Protein AF-A0AAV7MLP2-F1 (afdb_monomer_lite)

Radius of gyration: 14.04 Å; chains: 1; bounding box: 45×15×27 Å

InterPro domains:
  IPR028002 Myb/SANT-like DNA-binding domain 5 [PF13873] (8-71)

pLDDT: mean 76.19, std 16.44, range [33.09, 92.38]

Organism: Pleurodeles waltl (NCBI:txid8319)

Structure (mmCIF, N/CA/C/O backbone):
data_AF-A0AAV7MLP2-F1
#
_entry.id   AF-A0AAV7MLP2-F1
#
loop_
_atom_site.group_PDB
_atom_site.id
_atom_site.type_symbol
_atom_site.label_atom_id
_atom_site.label_alt_id
_atom_site.label_comp_id
_atom_site.label_asym_id
_atom_site.label_entity_id
_atom_site.label_seq_id
_atom_site.pdbx_PDB_ins_code
_atom_site.Cartn_x
_atom_site.Cartn_y
_atom_site.Cartn_z
_atom_site.occupancy
_atom_site.B_iso_or_equiv
_atom_site.auth_seq_id
_atom_site.auth_comp_id
_atom_site.auth_asym_id
_atom_site.auth_atom_id
_atom_site.pdbx_PDB_model_num
ATOM 1 N N . MET A 1 1 ? 30.473 -8.750 -14.877 1.00 35.53 1 MET A N 1
ATOM 2 C CA . MET A 1 1 ? 29.076 -8.493 -14.461 1.00 35.53 1 MET A CA 1
ATOM 3 C C . MET A 1 1 ? 29.088 -7.915 -13.051 1.00 35.53 1 MET A C 1
ATOM 5 O O . MET A 1 1 ? 29.176 -8.665 -12.087 1.00 35.53 1 MET A O 1
ATOM 9 N N . ALA A 1 2 ? 29.137 -6.586 -12.931 1.00 33.09 2 ALA A N 1
ATOM 10 C CA . ALA A 1 2 ? 29.267 -5.906 -11.644 1.00 33.09 2 ALA A CA 1
ATOM 11 C C . ALA A 1 2 ? 27.906 -5.835 -10.934 1.00 33.09 2 ALA A C 1
ATOM 13 O O . ALA A 1 2 ? 26.934 -5.333 -11.491 1.00 33.09 2 ALA A O 1
ATOM 14 N N . ARG A 1 3 ? 27.839 -6.350 -9.702 1.00 42.97 3 ARG A N 1
ATOM 15 C CA . ARG A 1 3 ? 26.714 -6.125 -8.788 1.00 42.97 3 ARG A CA 1
ATOM 16 C C . ARG A 1 3 ? 26.884 -4.732 -8.187 1.00 42.97 3 ARG A C 1
ATOM 18 O O . ARG A 1 3 ? 27.751 -4.541 -7.339 1.00 42.97 3 ARG A O 1
ATOM 25 N N . VAL A 1 4 ? 26.080 -3.769 -8.632 1.00 41.97 4 VAL A N 1
ATOM 26 C CA . VAL A 1 4 ? 26.018 -2.443 -8.006 1.00 41.97 4 VAL A CA 1
ATOM 27 C C . VAL A 1 4 ? 25.157 -2.553 -6.750 1.00 41.97 4 VAL A C 1
ATOM 29 O O . VAL A 1 4 ? 23.932 -2.472 -6.774 1.00 41.97 4 VAL A O 1
ATOM 32 N N . SER A 1 5 ? 25.831 -2.806 -5.634 1.00 50.69 5 SER A N 1
ATOM 33 C CA . SER A 1 5 ? 25.295 -2.649 -4.286 1.00 50.69 5 SER A CA 1
ATOM 34 C C . SER A 1 5 ? 25.373 -1.164 -3.924 1.00 50.69 5 SER A C 1
ATOM 36 O O . SER A 1 5 ? 26.449 -0.691 -3.575 1.00 50.69 5 SER A O 1
ATOM 38 N N . GLY A 1 6 ? 24.274 -0.409 -4.023 1.00 39.94 6 GLY A N 1
ATOM 39 C CA . GLY A 1 6 ? 24.297 0.989 -3.568 1.00 39.94 6 GLY A CA 1
ATOM 40 C C . GLY A 1 6 ? 23.107 1.883 -3.908 1.00 39.94 6 GLY A C 1
ATOM 41 O O . GLY A 1 6 ? 22.961 2.929 -3.283 1.00 39.94 6 GLY A O 1
ATOM 42 N N . GLU A 1 7 ? 22.224 1.512 -4.832 1.00 40.12 7 GLU A N 1
ATOM 43 C CA . GLU A 1 7 ? 21.119 2.403 -5.192 1.00 40.12 7 GLU A CA 1
ATOM 44 C C . GLU A 1 7 ? 19.912 2.188 -4.272 1.00 40.12 7 GLU A C 1
ATOM 46 O O . GLU A 1 7 ? 19.347 1.093 -4.165 1.00 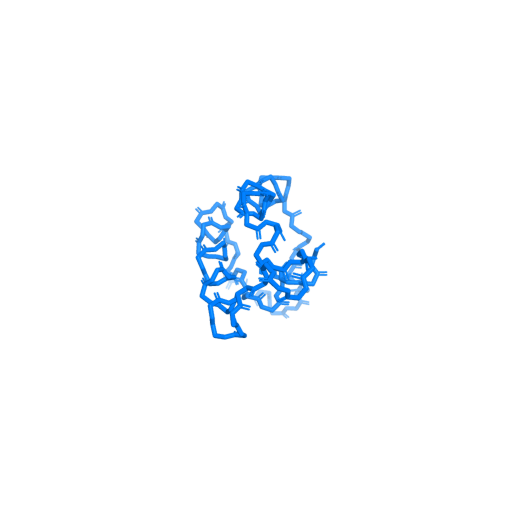40.12 7 GLU A O 1
ATOM 51 N N . ARG A 1 8 ? 19.508 3.268 -3.582 1.00 48.03 8 ARG A N 1
ATOM 52 C CA . ARG A 1 8 ? 18.147 3.432 -3.047 1.00 48.03 8 ARG A CA 1
ATOM 53 C C . ARG A 1 8 ? 17.202 2.888 -4.112 1.00 48.03 8 ARG A C 1
ATOM 55 O O . ARG A 1 8 ? 17.296 3.335 -5.249 1.00 48.03 8 ARG A O 1
ATOM 62 N N . ALA A 1 9 ? 16.347 1.925 -3.749 1.00 52.75 9 ALA A N 1
ATOM 63 C CA . ALA A 1 9 ? 15.398 1.340 -4.694 1.00 52.75 9 ALA A CA 1
ATOM 64 C C . ALA A 1 9 ? 14.795 2.471 -5.544 1.00 52.75 9 ALA A C 1
ATOM 66 O O . ALA A 1 9 ? 14.338 3.446 -4.932 1.00 52.75 9 ALA A O 1
ATOM 67 N N . PRO A 1 10 ? 14.852 2.384 -6.887 1.00 64.75 10 PRO A N 1
ATOM 68 C CA . PRO A 1 10 ? 14.438 3.477 -7.759 1.00 64.75 10 PRO A CA 1
ATOM 69 C C . PRO A 1 10 ? 13.035 3.933 -7.367 1.00 64.75 10 PRO A C 1
ATOM 71 O O . PRO A 1 10 ? 12.267 3.149 -6.801 1.00 64.75 10 PRO A O 1
ATOM 74 N N . SER A 1 11 ? 12.681 5.194 -7.602 1.00 68.44 11 SER A N 1
ATOM 75 C CA . SER A 1 11 ? 11.296 5.650 -7.414 1.00 68.44 11 SER A CA 1
ATOM 76 C C . SER A 1 11 ? 10.323 4.661 -8.073 1.00 68.44 11 SER A C 1
ATOM 78 O O . SER A 1 11 ? 10.698 3.991 -9.035 1.00 68.44 11 SER A O 1
ATOM 80 N N . PHE A 1 12 ? 9.120 4.488 -7.512 1.00 66.00 12 PHE A N 1
ATOM 81 C CA . PHE A 1 12 ? 8.107 3.653 -8.168 1.00 66.00 12 PHE A CA 1
ATOM 82 C C . PHE A 1 12 ? 7.936 4.140 -9.612 1.00 66.00 12 PHE A C 1
ATOM 84 O O . PHE A 1 12 ? 7.822 5.352 -9.819 1.00 66.00 12 PHE A O 1
ATOM 91 N N . SER A 1 13 ? 7.967 3.226 -10.584 1.00 76.06 13 SER A N 1
ATOM 92 C CA . SER A 1 13 ? 7.613 3.574 -11.961 1.00 76.06 13 SER A CA 1
ATOM 93 C C . SER A 1 13 ? 6.147 4.011 -12.025 1.00 76.06 13 SER A C 1
ATOM 95 O O . SER A 1 13 ? 5.369 3.747 -11.105 1.00 76.06 13 SER A O 1
ATOM 97 N N . THR A 1 14 ? 5.755 4.677 -13.111 1.00 79.12 14 THR A N 1
ATOM 98 C CA . THR A 1 14 ? 4.351 5.049 -13.342 1.00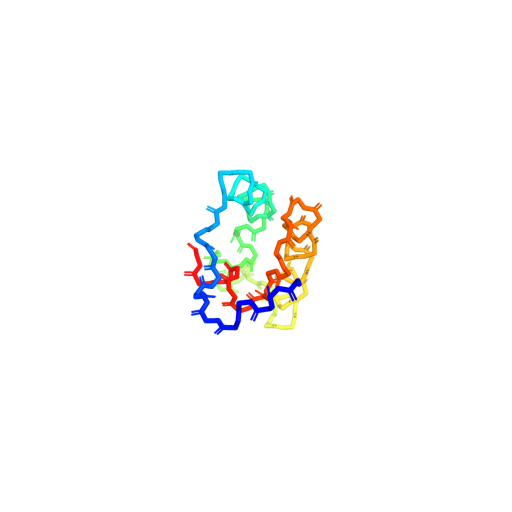 79.12 14 THR A CA 1
ATOM 99 C C . THR A 1 14 ? 3.442 3.818 -13.297 1.00 79.12 14 THR A C 1
ATOM 101 O O . THR A 1 14 ? 2.436 3.839 -12.603 1.00 79.12 14 THR A O 1
ATOM 104 N N . GLU A 1 15 ? 3.862 2.703 -13.899 1.00 80.50 15 GLU A N 1
ATOM 105 C CA . GLU A 1 15 ? 3.122 1.433 -13.873 1.00 80.50 15 GLU A CA 1
ATOM 106 C C . GLU A 1 15 ? 3.033 0.824 -12.462 1.00 80.50 15 GLU A C 1
ATOM 108 O O . GLU A 1 15 ? 1.982 0.334 -12.047 1.00 80.50 15 GLU A O 1
ATOM 113 N N . GLU A 1 16 ? 4.122 0.876 -11.682 1.00 76.25 16 GLU A N 1
ATOM 114 C CA . GLU A 1 16 ? 4.108 0.415 -10.289 1.00 76.25 16 GLU A CA 1
ATOM 115 C C . GLU A 1 16 ? 3.174 1.284 -9.421 1.00 76.25 16 GLU A C 1
ATOM 117 O O . GLU A 1 16 ? 2.564 0.765 -8.485 1.00 76.25 16 GLU A O 1
ATOM 122 N N . LEU A 1 17 ? 3.061 2.588 -9.710 1.00 81.69 17 LEU A N 1
ATOM 123 C CA . LEU A 1 17 ? 2.145 3.515 -9.032 1.00 81.69 17 LEU A CA 1
ATOM 124 C C . LEU A 1 17 ? 0.690 3.281 -9.429 1.00 81.69 17 LEU A C 1
ATOM 126 O O . LEU A 1 17 ? -0.161 3.209 -8.548 1.00 81.69 17 LEU A O 1
ATOM 130 N N . GLU A 1 18 ? 0.403 3.134 -10.718 1.00 85.75 18 GLU A N 1
ATOM 131 C CA . GLU A 1 18 ? -0.944 2.833 -11.210 1.00 85.75 18 GLU A CA 1
ATOM 132 C C . GLU A 1 18 ? -1.454 1.534 -10.593 1.00 85.75 18 GLU A C 1
ATOM 134 O O . GLU A 1 18 ? -2.541 1.506 -10.023 1.00 85.75 18 GLU A O 1
ATOM 139 N N . LYS A 1 19 ? -0.622 0.487 -10.551 1.00 85.38 19 LYS A N 1
ATOM 140 C CA . LYS A 1 19 ? -1.028 -0.780 -9.937 1.00 85.38 19 LYS A CA 1
ATOM 141 C C . LYS A 1 19 ? -1.182 -0.710 -8.425 1.00 85.38 19 LYS A C 1
ATOM 143 O O . LYS A 1 19 ? -2.049 -1.371 -7.853 1.00 85.38 19 LYS A O 1
ATOM 148 N N . LEU A 1 20 ? -0.351 0.099 -7.766 1.00 85.44 20 LEU A N 1
ATOM 149 C CA . LEU A 1 20 ? -0.531 0.415 -6.354 1.00 85.44 20 LEU A CA 1
ATOM 150 C C . LEU A 1 20 ? -1.900 1.078 -6.136 1.00 85.44 20 LEU A C 1
ATOM 152 O O . LEU A 1 20 ? -2.626 0.672 -5.232 1.00 85.44 20 LEU A O 1
ATOM 156 N N . MET A 1 21 ? -2.272 2.053 -6.970 1.00 86.88 21 MET A N 1
ATOM 157 C CA . MET A 1 21 ? -3.562 2.738 -6.884 1.00 86.88 21 MET A CA 1
ATOM 158 C C . MET A 1 21 ? -4.739 1.810 -7.199 1.00 86.88 21 MET A C 1
ATOM 160 O O . MET A 1 21 ? -5.693 1.806 -6.426 1.00 86.88 21 MET A O 1
ATOM 164 N N . ASP A 1 22 ? -4.649 0.966 -8.227 1.00 88.88 22 ASP A N 1
ATOM 165 C CA . ASP A 1 22 ? -5.668 -0.041 -8.560 1.00 88.88 22 ASP A CA 1
ATOM 166 C C . ASP A 1 22 ? -5.951 -0.990 -7.391 1.00 88.88 22 ASP A C 1
ATOM 168 O O . ASP A 1 22 ? -7.095 -1.374 -7.150 1.00 88.88 22 ASP A O 1
ATOM 172 N N . GLY A 1 23 ? -4.912 -1.370 -6.642 1.00 87.81 23 GLY A N 1
ATOM 173 C CA . GLY A 1 23 ? -5.051 -2.235 -5.474 1.00 87.81 23 GLY A CA 1
ATOM 174 C C . GLY A 1 23 ? -5.570 -1.503 -4.232 1.00 87.81 23 GLY A C 1
ATOM 175 O O . GLY A 1 23 ? -6.334 -2.076 -3.449 1.00 87.81 23 GLY A O 1
ATOM 176 N N . VAL A 1 24 ? -5.164 -0.244 -4.035 1.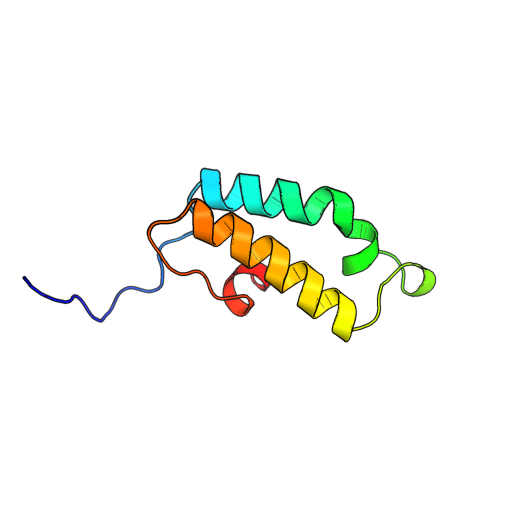00 89.62 24 VAL A N 1
ATOM 177 C CA . VAL A 1 24 ? -5.518 0.562 -2.854 1.00 89.62 24 VAL A CA 1
ATOM 178 C C . VAL A 1 24 ? -6.916 1.163 -2.970 1.00 89.62 24 VAL A C 1
ATOM 180 O O . VAL A 1 24 ? -7.636 1.160 -1.974 1.00 89.62 24 VAL A O 1
ATOM 183 N N . LEU A 1 25 ? -7.323 1.658 -4.141 1.00 90.44 25 LEU A N 1
ATOM 184 C CA . LEU A 1 25 ? -8.597 2.360 -4.342 1.00 90.44 25 LEU A CA 1
ATOM 185 C C . LEU A 1 25 ? -9.817 1.543 -3.874 1.00 90.44 25 LEU A C 1
ATOM 187 O O . LEU A 1 25 ? -10.586 2.066 -3.064 1.00 90.44 25 LEU A O 1
ATOM 191 N N . PRO A 1 26 ? -9.979 0.258 -4.251 1.00 92.38 26 PRO A N 1
ATOM 192 C CA . PRO A 1 26 ? -11.107 -0.558 -3.794 1.00 92.38 26 PRO A CA 1
ATOM 193 C C . PRO A 1 26 ? -11.069 -0.849 -2.289 1.00 92.38 26 PRO A C 1
ATOM 195 O O . PRO A 1 26 ? -12.085 -1.170 -1.679 1.00 92.38 26 PRO A O 1
ATOM 198 N N . GLN A 1 27 ? -9.885 -0.755 -1.680 1.00 90.69 27 GLN A N 1
ATOM 199 C CA . GLN A 1 27 ? -9.620 -1.139 -0.293 1.00 90.69 27 GLN A CA 1
ATOM 200 C C . GLN A 1 27 ? -9.425 0.082 0.613 1.00 90.69 27 GLN A C 1
ATOM 202 O O . GLN A 1 27 ? -9.142 -0.063 1.805 1.00 90.69 27 GLN A O 1
ATOM 207 N N . TYR A 1 28 ? -9.598 1.291 0.071 1.00 90.00 28 TYR A N 1
ATOM 208 C CA . TYR A 1 28 ? -9.263 2.538 0.745 1.00 90.00 28 TYR A CA 1
ATOM 209 C C . TYR A 1 28 ? -10.034 2.691 2.054 1.00 90.00 28 TYR A C 1
ATOM 211 O O . TYR A 1 28 ? -9.442 2.969 3.093 1.00 90.00 28 TYR A O 1
ATOM 219 N N . THR A 1 29 ? -11.340 2.415 2.049 1.00 90.25 29 THR A N 1
ATOM 220 C CA . THR A 1 29 ? -12.175 2.480 3.258 1.00 90.25 29 THR A CA 1
ATOM 221 C C . THR A 1 29 ? -11.746 1.461 4.318 1.00 90.25 29 THR A C 1
ATOM 223 O O . THR A 1 29 ? -11.750 1.776 5.504 1.00 90.25 29 THR A O 1
ATOM 226 N N . LEU A 1 30 ? -11.298 0.270 3.913 1.00 90.19 30 LEU A N 1
ATOM 227 C CA . LEU A 1 30 ? -10.841 -0.778 4.834 1.00 90.19 30 LEU A CA 1
ATOM 228 C C . LEU A 1 30 ? -9.478 -0.441 5.462 1.00 90.19 30 LEU A C 1
ATOM 230 O O . LEU A 1 30 ? -9.191 -0.809 6.606 1.00 90.19 30 LEU A O 1
ATOM 234 N N . LEU A 1 31 ? -8.624 0.260 4.715 1.00 89.69 31 LEU A N 1
ATOM 235 C CA . LEU A 1 31 ? -7.286 0.656 5.148 1.00 89.69 31 LEU A CA 1
ATOM 236 C C . LEU A 1 31 ? -7.287 1.958 5.962 1.00 89.69 31 LEU A C 1
ATOM 238 O O . LEU A 1 31 ? -6.621 2.022 7.004 1.00 89.69 31 LEU A O 1
ATOM 242 N N . TYR A 1 32 ? -8.040 2.954 5.494 1.00 89.25 32 TYR A N 1
ATOM 243 C CA . TYR A 1 32 ? -7.966 4.365 5.888 1.00 89.25 32 TYR A CA 1
ATOM 244 C C . TYR A 1 32 ? -9.326 5.012 6.189 1.00 89.25 32 TYR A C 1
ATOM 246 O O . TYR A 1 32 ? -9.366 6.189 6.540 1.00 89.25 32 TYR A O 1
ATOM 254 N N . GLY A 1 33 ? -10.437 4.282 6.056 1.00 88.31 33 GLY A N 1
ATOM 255 C CA . GLY A 1 33 ? -11.767 4.780 6.412 1.00 88.31 33 GLY A CA 1
ATOM 256 C C . GLY A 1 33 ? -11.938 4.993 7.920 1.00 88.31 33 GLY A C 1
ATOM 257 O O . GLY A 1 33 ? -10.987 4.836 8.684 1.00 88.31 33 GLY A O 1
ATOM 258 N N . PRO A 1 34 ? -13.136 5.359 8.389 1.00 90.50 34 PRO A N 1
ATOM 259 C CA . PRO A 1 34 ? -13.381 5.537 9.817 1.00 90.50 34 PRO A CA 1
ATOM 260 C C . PRO A 1 34 ? -13.219 4.207 10.593 1.00 90.50 34 PRO A C 1
ATOM 262 O O . PRO A 1 34 ? -13.328 3.136 9.989 1.00 90.50 34 PRO A O 1
ATOM 265 N N . PRO A 1 35 ? -12.891 4.239 11.903 1.00 88.25 35 PRO A N 1
ATOM 266 C CA . PRO A 1 35 ? -12.467 3.054 12.665 1.00 88.25 35 PRO A CA 1
ATOM 267 C C . PRO A 1 35 ? -13.454 1.879 12.650 1.00 88.25 35 PRO A C 1
ATOM 269 O O . PRO A 1 35 ? -13.028 0.730 12.688 1.00 88.25 35 PRO A O 1
ATOM 272 N N . ASP A 1 36 ? -14.750 2.166 12.550 1.00 90.12 36 ASP A N 1
ATOM 273 C CA . ASP A 1 36 ? -15.857 1.209 12.438 1.00 90.12 36 ASP A CA 1
ATOM 274 C C . ASP A 1 36 ? -15.871 0.438 11.107 1.00 90.12 36 ASP A C 1
ATOM 276 O O . ASP A 1 36 ? -16.422 -0.658 11.028 1.00 90.12 36 ASP A O 1
ATOM 280 N N . LYS A 1 37 ? -15.242 0.989 10.064 1.00 87.12 37 LYS A N 1
ATOM 281 C CA . LYS A 1 37 ? -15.129 0.388 8.725 1.00 87.12 37 LYS A CA 1
ATOM 282 C C . LYS A 1 37 ? -13.736 -0.161 8.428 1.00 87.12 37 LYS A C 1
ATOM 284 O O . LYS A 1 37 ? -13.526 -0.760 7.372 1.00 87.12 37 LYS A O 1
ATOM 289 N N . GLN A 1 38 ? -12.774 0.053 9.326 1.00 91.62 38 GLN A N 1
ATOM 290 C CA . GLN A 1 38 ? -11.418 -0.451 9.157 1.00 91.62 38 GLN A CA 1
ATOM 291 C C . GLN A 1 38 ? -11.336 -1.932 9.509 1.00 91.62 38 GLN A C 1
ATOM 293 O O . GLN A 1 38 ? -11.868 -2.398 10.514 1.00 91.62 38 GLN A O 1
ATOM 298 N N . VAL A 1 39 ? -10.573 -2.669 8.709 1.00 91.06 39 VAL A N 1
ATOM 299 C CA . VAL A 1 39 ? -10.248 -4.058 9.031 1.00 91.06 39 VAL A CA 1
ATOM 300 C C . VAL A 1 39 ? -9.178 -4.127 10.121 1.00 91.06 39 VAL A C 1
ATOM 302 O O . VAL A 1 39 ? -8.423 -3.175 10.355 1.00 91.06 39 VAL A O 1
ATOM 305 N N . SER A 1 40 ? -9.074 -5.286 10.771 1.00 92.00 40 SER A N 1
ATOM 306 C CA . SER A 1 40 ? -8.070 -5.524 11.808 1.00 92.00 40 SER A CA 1
ATOM 307 C C . SER A 1 40 ? -6.644 -5.297 11.291 1.00 92.00 40 SER A C 1
ATOM 309 O O . SER A 1 40 ? -6.346 -5.429 10.101 1.00 92.00 40 SER A O 1
ATOM 311 N N . ALA A 1 41 ? -5.705 -5.023 12.200 1.00 88.50 41 ALA A N 1
ATOM 312 C CA . ALA A 1 41 ? -4.300 -4.829 11.840 1.00 88.50 41 ALA A CA 1
ATOM 313 C C . ALA A 1 41 ? -3.686 -6.033 11.093 1.00 88.50 41 ALA A C 1
ATOM 315 O O . ALA A 1 41 ? -2.751 -5.852 10.311 1.00 88.50 41 ALA A O 1
ATOM 316 N N . HIS A 1 42 ? -4.197 -7.249 11.322 1.00 91.38 42 HIS A N 1
ATOM 317 C CA . HIS A 1 42 ? -3.781 -8.445 10.590 1.00 91.38 42 HIS A CA 1
ATOM 318 C C . HIS A 1 42 ? -4.267 -8.404 9.137 1.00 91.38 42 HIS A C 1
ATOM 320 O O . HIS A 1 42 ? -3.453 -8.463 8.221 1.00 91.38 42 HIS A O 1
ATOM 326 N N . GLN A 1 43 ? -5.561 -8.154 8.931 1.00 89.56 43 GLN 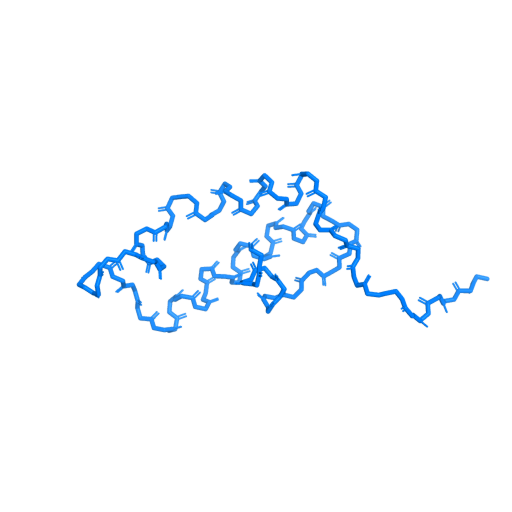A N 1
ATOM 327 C CA . GLN A 1 43 ? -6.157 -8.030 7.599 1.00 89.56 43 GLN A CA 1
ATOM 328 C C . GLN A 1 43 ? -5.516 -6.895 6.792 1.00 89.56 43 GLN A C 1
ATOM 330 O O . GLN A 1 43 ? -5.199 -7.084 5.622 1.00 89.56 43 GLN A O 1
ATOM 335 N N . LYS A 1 44 ? -5.197 -5.752 7.419 1.00 88.81 44 LYS A N 1
ATOM 336 C CA . LYS A 1 44 ? -4.436 -4.684 6.748 1.00 88.81 44 LYS A CA 1
ATOM 337 C C . LYS A 1 44 ? -3.084 -5.179 6.233 1.00 88.81 44 LYS A C 1
ATOM 339 O O . LYS A 1 44 ? -2.672 -4.806 5.139 1.00 88.81 44 LYS A O 1
ATOM 344 N N . LYS A 1 45 ? -2.365 -6.006 7.004 1.00 88.94 45 LYS A N 1
ATOM 345 C CA . LYS A 1 45 ? -1.080 -6.571 6.553 1.00 88.94 45 LYS A CA 1
ATOM 346 C C . LYS A 1 45 ? -1.269 -7.476 5.340 1.00 88.94 45 LYS A C 1
ATOM 348 O O . LYS A 1 45 ? -0.426 -7.419 4.447 1.00 88.94 45 LYS A O 1
ATOM 353 N N . ASP A 1 46 ? -2.333 -8.270 5.302 1.00 91.50 46 ASP A N 1
ATOM 354 C CA . ASP A 1 46 ? -2.613 -9.175 4.184 1.00 91.50 46 ASP A CA 1
ATOM 355 C C . ASP A 1 46 ? -3.013 -8.423 2.917 1.00 91.50 46 ASP A C 1
ATOM 357 O O . ASP A 1 46 ? -2.456 -8.702 1.856 1.00 91.50 46 ASP A O 1
ATOM 361 N N . ILE A 1 47 ? -3.839 -7.383 3.046 1.00 90.62 47 ILE A N 1
ATOM 362 C CA . ILE A 1 47 ? -4.141 -6.433 1.967 1.00 90.62 47 ILE A CA 1
ATOM 363 C C . ILE A 1 47 ? -2.843 -5.872 1.370 1.00 90.62 47 ILE A C 1
ATOM 365 O O . ILE A 1 47 ? -2.592 -5.978 0.170 1.00 90.62 47 ILE A O 1
ATOM 369 N N . TRP A 1 48 ? -1.947 -5.358 2.216 1.00 88.81 48 TRP A N 1
ATOM 370 C CA . TRP A 1 48 ? -0.666 -4.820 1.757 1.00 88.81 48 TRP A CA 1
ATOM 371 C C . TRP A 1 48 ? 0.269 -5.878 1.160 1.00 88.81 48 TRP A C 1
ATOM 373 O O . TRP A 1 48 ? 1.079 -5.545 0.296 1.00 88.81 48 TRP A O 1
ATOM 383 N N . ARG A 1 49 ? 0.200 -7.145 1.598 1.00 88.94 49 ARG A N 1
ATOM 384 C CA . ARG A 1 49 ? 0.941 -8.254 0.965 1.00 88.94 49 ARG A CA 1
ATOM 385 C C . ARG A 1 49 ? 0.405 -8.554 -0.428 1.00 88.94 49 ARG A C 1
ATOM 387 O O . ARG A 1 49 ? 1.222 -8.783 -1.315 1.00 88.94 49 ARG A O 1
ATOM 394 N N . ALA A 1 50 ? -0.914 -8.553 -0.613 1.00 88.94 50 ALA A N 1
ATOM 395 C CA . ALA A 1 50 ? -1.538 -8.781 -1.911 1.00 88.94 50 ALA A CA 1
ATOM 396 C C . ALA A 1 50 ? -1.153 -7.672 -2.902 1.00 88.94 50 ALA A C 1
ATOM 398 O O . ALA A 1 50 ? -0.558 -7.965 -3.936 1.00 88.94 50 ALA A O 1
ATOM 399 N N . ILE A 1 51 ? -1.331 -6.405 -2.512 1.00 87.62 51 ILE A N 1
ATOM 400 C CA . ILE A 1 51 ? -0.964 -5.244 -3.340 1.00 87.62 51 ILE A CA 1
ATOM 401 C C . ILE 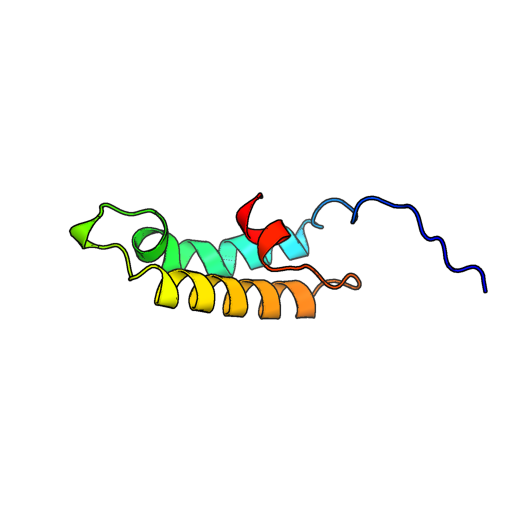A 1 51 ? 0.532 -5.273 -3.687 1.00 87.62 51 ILE A C 1
ATOM 403 O O . ILE A 1 51 ? 0.920 -5.135 -4.844 1.00 87.62 51 ILE A O 1
ATOM 407 N N . ALA A 1 52 ? 1.404 -5.539 -2.710 1.00 83.62 52 ALA A N 1
ATOM 408 C CA . ALA A 1 52 ? 2.839 -5.627 -2.971 1.00 83.62 52 ALA A CA 1
ATOM 409 C C . ALA A 1 52 ? 3.223 -6.813 -3.873 1.00 83.62 52 ALA A C 1
ATOM 411 O O . ALA A 1 52 ? 4.243 -6.740 -4.556 1.00 83.62 52 ALA A O 1
ATOM 412 N N . LYS A 1 53 ? 2.457 -7.913 -3.872 1.00 85.69 53 LYS A N 1
ATOM 413 C CA . LYS A 1 53 ? 2.673 -9.046 -4.783 1.00 85.69 53 LYS A CA 1
ATOM 414 C C . LYS A 1 53 ? 2.346 -8.651 -6.224 1.00 85.69 53 LYS A C 1
ATOM 416 O O . LYS A 1 53 ? 3.113 -9.003 -7.112 1.00 85.69 53 LYS A O 1
ATOM 421 N N . GLU A 1 54 ? 1.267 -7.904 -6.434 1.00 84.69 54 GLU A N 1
ATOM 422 C CA . GLU A 1 54 ? 0.866 -7.414 -7.757 1.00 84.69 54 GLU A CA 1
ATOM 423 C C . GLU A 1 54 ? 1.839 -6.367 -8.300 1.00 84.69 54 GLU A C 1
ATOM 425 O O . GLU A 1 54 ? 2.313 -6.498 -9.423 1.00 84.69 54 GLU A O 1
ATOM 430 N N . VAL A 1 55 ? 2.244 -5.395 -7.477 1.00 81.69 55 VAL A N 1
ATOM 431 C CA . VAL A 1 55 ? 3.253 -4.398 -7.872 1.00 81.69 55 VAL A CA 1
ATOM 432 C C . VAL A 1 55 ? 4.592 -5.066 -8.210 1.00 81.69 55 VAL A C 1
ATOM 434 O O . VAL A 1 55 ? 5.230 -4.730 -9.204 1.00 81.69 55 VAL A O 1
ATOM 437 N N . ARG A 1 56 ? 5.016 -6.071 -7.426 1.00 79.62 56 ARG A N 1
ATOM 438 C CA . ARG A 1 56 ? 6.224 -6.861 -7.732 1.00 79.62 56 ARG A CA 1
ATOM 439 C C . ARG A 1 56 ? 6.146 -7.624 -9.048 1.00 79.62 56 ARG A C 1
ATOM 441 O O . ARG A 1 56 ? 7.200 -7.978 -9.559 1.00 79.62 56 ARG A O 1
ATOM 448 N N . ALA A 1 57 ? 4.952 -7.952 -9.533 1.00 78.19 57 ALA A N 1
ATOM 449 C CA . ALA A 1 57 ? 4.798 -8.665 -10.795 1.00 78.19 57 ALA A CA 1
ATOM 450 C C . ALA A 1 57 ? 5.052 -7.754 -12.009 1.00 78.19 57 ALA A C 1
ATOM 452 O O . ALA A 1 57 ? 5.358 -8.266 -13.079 1.00 78.19 57 ALA A O 1
ATOM 453 N N . LEU A 1 58 ? 4.965 -6.429 -11.831 1.00 71.38 58 LEU A N 1
ATOM 454 C CA . LEU A 1 58 ? 5.222 -5.427 -12.871 1.00 71.38 58 LEU A CA 1
ATOM 455 C C . LEU A 1 58 ? 6.662 -4.901 -12.853 1.00 71.38 58 LEU A C 1
ATOM 457 O O . LEU A 1 58 ? 7.220 -4.551 -13.887 1.00 71.38 58 LEU A O 1
ATOM 461 N N . GLY A 1 59 ? 7.276 -4.833 -11.672 1.00 62.31 59 GLY A N 1
ATOM 462 C CA . GLY A 1 59 ? 8.615 -4.278 -11.504 1.00 62.31 59 GLY A CA 1
ATOM 463 C C . GLY A 1 59 ? 9.737 -5.308 -11.648 1.00 62.31 59 GLY A C 1
ATOM 464 O O . GLY A 1 59 ? 9.698 -6.391 -11.068 1.00 62.31 59 GLY A O 1
ATOM 465 N N . VAL A 1 60 ? 10.834 -4.906 -12.298 1.00 54.66 60 VAL A N 1
ATOM 466 C CA . VAL A 1 60 ? 12.121 -5.635 -12.275 1.00 54.66 60 VAL A CA 1
ATOM 467 C C . VAL A 1 60 ? 12.702 -5.695 -10.845 1.00 54.66 60 VAL A C 1
ATOM 469 O O . VAL A 1 60 ? 13.477 -6.592 -10.509 1.00 54.66 60 VAL A O 1
ATOM 472 N N . TYR A 1 61 ? 12.308 -4.760 -9.966 1.00 60.28 61 TYR A N 1
ATOM 473 C CA . TYR A 1 61 ? 12.800 -4.651 -8.591 1.00 60.28 61 TYR A CA 1
ATOM 474 C C . TYR A 1 61 ? 11.815 -5.212 -7.555 1.00 60.28 61 TYR A C 1
ATOM 476 O O . TYR A 1 61 ? 10.631 -4.889 -7.510 1.00 60.28 61 TYR A O 1
ATOM 484 N N . ARG A 1 62 ? 12.324 -6.023 -6.625 1.00 58.97 62 ARG A N 1
ATOM 485 C CA . ARG A 1 62 ? 11.517 -6.720 -5.611 1.00 58.97 62 ARG A CA 1
ATOM 486 C C . ARG A 1 62 ? 11.040 -5.755 -4.501 1.00 58.97 62 ARG A C 1
ATOM 488 O O . ARG A 1 62 ? 11.684 -5.639 -3.457 1.00 58.97 62 ARG A O 1
ATOM 495 N N . ARG A 1 63 ? 9.909 -5.064 -4.691 1.00 64.88 63 ARG A N 1
ATOM 496 C CA . ARG A 1 63 ? 9.336 -4.086 -3.731 1.00 64.88 63 ARG A CA 1
ATOM 497 C C . ARG A 1 63 ? 8.840 -4.719 -2.426 1.00 64.88 63 ARG A C 1
ATOM 499 O O . ARG A 1 63 ? 7.903 -5.512 -2.416 1.00 64.88 63 ARG A O 1
ATOM 506 N N . ARG A 1 64 ? 9.411 -4.365 -1.272 1.00 70.75 64 ARG A N 1
ATOM 507 C CA . ARG A 1 64 ? 8.935 -4.853 0.045 1.00 70.75 64 ARG A CA 1
ATOM 508 C C . ARG A 1 64 ? 7.654 -4.131 0.490 1.00 70.75 64 ARG A C 1
ATOM 510 O O . ARG A 1 64 ? 7.480 -2.960 0.176 1.00 70.75 64 ARG A O 1
ATOM 517 N N . ASN A 1 65 ? 6.787 -4.786 1.275 1.00 59.19 65 ASN A N 1
ATOM 518 C CA . ASN A 1 65 ? 5.537 -4.176 1.781 1.00 59.19 65 ASN A CA 1
ATOM 519 C C . ASN A 1 65 ? 5.764 -2.832 2.482 1.00 59.19 65 ASN A C 1
ATOM 521 O O . ASN A 1 65 ? 4.955 -1.916 2.380 1.00 59.19 65 ASN A O 1
ATOM 525 N N . THR A 1 66 ? 6.884 -2.709 3.192 1.00 69.56 66 THR A N 1
ATOM 526 C CA . THR A 1 66 ? 7.280 -1.484 3.892 1.00 69.56 66 THR A CA 1
ATOM 527 C C . THR A 1 66 ? 7.555 -0.309 2.954 1.00 69.56 66 THR A C 1
ATOM 529 O O . THR A 1 66 ? 7.486 0.831 3.399 1.00 69.56 66 THR A O 1
ATOM 532 N N . GLN A 1 67 ? 7.864 -0.570 1.681 1.00 65.75 67 GLN A N 1
ATOM 533 C CA . GLN A 1 67 ? 8.056 0.454 0.654 1.00 65.75 67 GLN A CA 1
ATOM 534 C C . GLN A 1 67 ? 6.719 0.879 0.037 1.00 65.75 67 GLN A C 1
ATOM 536 O O . GLN A 1 67 ? 6.527 2.068 -0.169 1.00 65.75 67 GLN A O 1
ATOM 541 N N . CYS A 1 68 ? 5.786 -0.057 -0.175 1.00 63.28 68 CYS A N 1
ATOM 542 C CA . CYS A 1 68 ? 4.449 0.245 -0.709 1.00 63.28 68 CYS A CA 1
ATOM 543 C C . CYS A 1 68 ? 3.629 1.103 0.261 1.00 63.28 68 CYS A C 1
ATOM 545 O O . CYS A 1 68 ? 3.008 2.067 -0.146 1.00 63.28 68 CYS A O 1
ATOM 547 N N . ARG A 1 69 ? 3.695 0.812 1.566 1.00 68.19 69 ARG A N 1
ATOM 548 C CA . ARG A 1 69 ? 2.953 1.562 2.593 1.00 68.19 69 ARG A CA 1
ATOM 549 C C . ARG A 1 69 ? 3.456 3.003 2.817 1.00 68.19 69 ARG A C 1
ATOM 551 O O . ARG A 1 69 ? 2.764 3.795 3.446 1.00 68.19 69 ARG A O 1
ATOM 558 N N . LYS A 1 70 ? 4.693 3.314 2.415 1.00 70.25 70 LYS A N 1
ATOM 559 C CA . LYS A 1 70 ? 5.320 4.639 2.601 1.00 70.25 70 LYS A CA 1
ATOM 560 C C . LYS A 1 70 ? 5.092 5.586 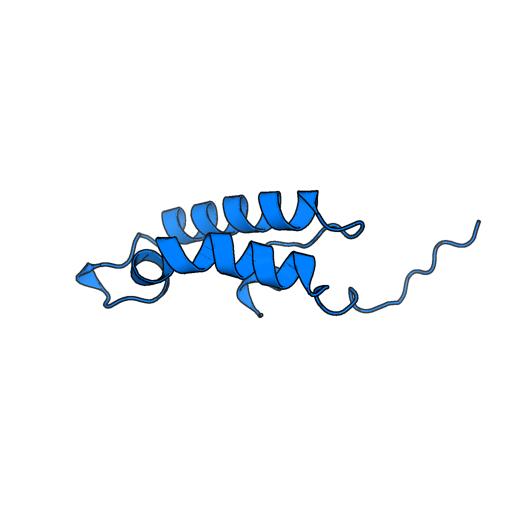1.418 1.00 70.25 70 LYS A C 1
ATOM 562 O O . LYS A 1 70 ? 5.535 6.729 1.500 1.00 70.25 70 LYS A O 1
ATOM 567 N N . ARG A 1 71 ? 4.516 5.085 0.327 1.00 63.38 71 ARG A N 1
ATOM 568 C CA . ARG A 1 71 ? 4.217 5.851 -0.878 1.00 63.38 71 ARG A CA 1
ATOM 569 C C . ARG A 1 71 ? 2.765 6.291 -0.847 1.00 63.38 71 ARG A C 1
ATOM 571 O O . ARG A 1 71 ? 2.543 7.425 -1.311 1.00 63.38 71 ARG A O 1
#

Sequence (71 aa):
MARVSGERAPSFSTEELEKLMDGVLPQYTLLYGPPDKQVSAHQKKDIWRAIAKEVRALGVYRRRNTQCRKR

Foldseek 3Di:
DDDPPDDDPDPQDPVLVVLLCVLCVVCVCQQPNDPVSHDDPVVNVVSLVVSLVRSCVVDPDNDDSVNSVVD

Secondary structure (DSSP, 8-state):
---------PPPPHHHHHHHHHHHGGGHHHHHS-TTTPPPHHHHHHHHHHHHHHHHHH-SS---HHHHTT-